Protein AF-A0A8J3PNJ6-F1 (afdb_monomer_lite)

Secondary structure (DSSP, 8-state):
--------------------------EEEEEE---TTS-HHHHHHHHHHHHHHHHHIIIII--SEEEEEEEE-SS-EEEEEEE-S-----

InterPro domains:
  IPR003594 Histidine kinase/HSP90-like ATPase domain [PF02518] (45-90)
  IPR036890 Histidine kinase/HSP90-like ATPase superfamily [G3DSA:3.30.565.10] (7-90)
  IPR036890 Histidine kinase/HSP90-like ATPase superfamily [SSF55874] (40-89)
  IPR050482 Sensor Histidine Kinase Two-Component System [PTHR24421] (35-90)

Structure (mmCIF, N/CA/C/O backbone):
data_AF-A0A8J3PNJ6-F1
#
_entry.id   AF-A0A8J3PNJ6-F1
#
loop_
_atom_site.group_PDB
_atom_site.id
_atom_site.type_symbol
_atom_site.label_atom_id
_atom_site.label_alt_id
_atom_site.label_comp_id
_atom_site.label_asym_id
_atom_site.label_entity_id
_atom_site.label_seq_id
_atom_site.pdbx_PDB_ins_code
_atom_site.Cartn_x
_atom_site.Cartn_y
_atom_site.Cartn_z
_atom_site.occupancy
_atom_site.B_iso_or_equiv
_atom_site.auth_seq_id
_atom_site.auth_comp_id
_atom_site.auth_asym_id
_atom_site.auth_atom_id
_atom_site.pdbx_PDB_model_num
ATOM 1 N N . MET A 1 1 ? 2.857 29.782 10.304 1.00 34.16 1 MET A N 1
ATOM 2 C CA . MET A 1 1 ? 1.945 30.907 10.594 1.00 34.16 1 MET A CA 1
ATOM 3 C C . MET A 1 1 ? 1.169 30.517 11.835 1.00 34.16 1 MET A C 1
ATOM 5 O O . MET A 1 1 ? 0.278 29.683 11.756 1.00 34.16 1 MET A O 1
ATOM 9 N N . SER A 1 2 ? 1.659 30.970 12.986 1.00 28.17 2 SER A N 1
ATOM 10 C CA . SER A 1 2 ? 1.203 30.549 14.312 1.00 28.17 2 SER A CA 1
ATOM 11 C C . SER A 1 2 ? -0.084 31.273 14.680 1.00 28.17 2 SER A C 1
ATOM 13 O O . SER A 1 2 ? -0.199 32.473 14.440 1.00 28.17 2 SER A O 1
ATOM 15 N N . ILE A 1 3 ? -1.038 30.556 15.269 1.00 32.06 3 ILE A N 1
ATOM 16 C CA . ILE A 1 3 ? -2.269 31.144 15.793 1.00 32.06 3 ILE A CA 1
ATOM 17 C C . ILE A 1 3 ? -2.172 31.072 17.316 1.00 32.06 3 ILE A C 1
ATOM 19 O O . ILE A 1 3 ? -2.283 29.998 17.898 1.00 32.06 3 ILE A O 1
ATOM 23 N N . HIS A 1 4 ? -1.916 32.213 17.951 1.00 36.91 4 HIS A N 1
ATOM 24 C CA . HIS A 1 4 ? -2.046 32.370 19.396 1.00 36.91 4 HIS A CA 1
ATOM 25 C C . HIS A 1 4 ? -3.499 32.734 19.717 1.00 36.91 4 HIS A C 1
ATOM 27 O O . HIS A 1 4 ? -4.028 33.700 19.168 1.00 36.91 4 HIS A O 1
ATOM 33 N N . LYS A 1 5 ? -4.138 31.993 20.624 1.00 38.16 5 LYS A N 1
ATOM 34 C CA . LYS A 1 5 ? -5.310 32.465 21.371 1.00 38.16 5 LYS A CA 1
ATOM 35 C C . LYS A 1 5 ? -4.889 32.632 22.828 1.00 38.16 5 LYS A C 1
ATOM 37 O O . LYS A 1 5 ? -4.324 31.710 23.400 1.00 38.16 5 LYS A O 1
ATOM 42 N N . ASN A 1 6 ? -5.158 33.808 23.386 1.00 37.81 6 ASN A N 1
ATOM 43 C CA . ASN A 1 6 ? -4.908 34.166 24.779 1.00 37.81 6 ASN A CA 1
ATOM 44 C C . ASN A 1 6 ? -6.234 34.652 25.385 1.00 37.81 6 ASN A C 1
ATOM 46 O O . ASN A 1 6 ? -6.842 35.549 24.800 1.00 37.81 6 ASN A O 1
ATOM 50 N N . MET A 1 7 ? -6.660 34.093 26.523 1.00 29.48 7 MET A N 1
ATOM 51 C CA . MET A 1 7 ? -7.564 34.735 27.496 1.00 29.48 7 MET A CA 1
ATOM 52 C C . MET A 1 7 ? -7.577 33.915 28.803 1.00 29.48 7 MET A C 1
ATOM 54 O O . MET A 1 7 ? -7.993 32.761 28.790 1.00 29.48 7 MET A O 1
ATOM 58 N N . SER A 1 8 ? -7.116 34.504 29.911 1.00 42.56 8 SER A N 1
ATOM 59 C CA . SER A 1 8 ? -7.266 33.981 31.282 1.00 42.56 8 SER A CA 1
ATOM 60 C C . SER A 1 8 ? -8.650 34.299 31.835 1.00 42.56 8 SER A C 1
ATOM 62 O O . SER A 1 8 ? -9.080 35.434 31.639 1.00 42.56 8 SER A O 1
ATOM 64 N N . ILE A 1 9 ? -9.251 33.385 32.613 1.00 36.66 9 ILE A N 1
ATOM 65 C CA . ILE A 1 9 ? -9.751 33.668 33.976 1.00 36.66 9 ILE A CA 1
ATOM 66 C C . ILE A 1 9 ? -10.163 32.395 34.746 1.00 36.66 9 ILE A C 1
ATOM 68 O O . ILE A 1 9 ? -10.935 31.596 34.239 1.00 36.66 9 ILE A O 1
ATOM 72 N N . HIS A 1 10 ? -9.653 32.353 35.985 1.00 37.75 10 HIS A N 1
ATOM 73 C CA . HIS A 1 10 ? -10.120 31.762 37.252 1.00 37.75 10 HIS A CA 1
ATOM 74 C C . HIS A 1 10 ? -10.334 30.248 37.443 1.00 37.75 10 HIS A C 1
ATOM 76 O O . HIS A 1 10 ? -11.056 29.586 36.712 1.00 37.75 10 HIS A O 1
ATOM 82 N N . GLU A 1 11 ? -9.687 29.776 38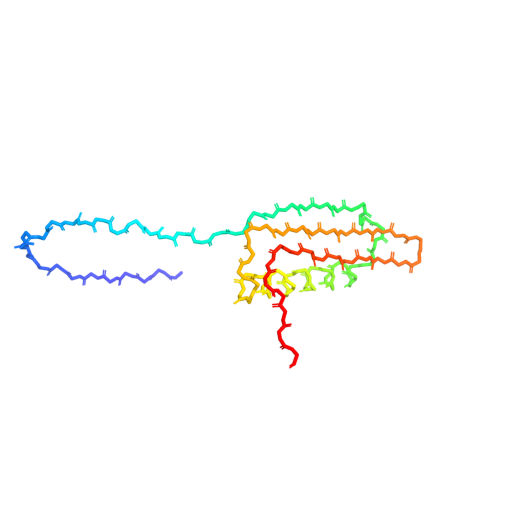.518 1.00 49.00 11 GLU A N 1
ATOM 83 C CA . GLU A 1 11 ? -9.764 28.466 39.167 1.00 49.00 11 GLU A CA 1
ATOM 84 C C . GLU A 1 11 ? -11.177 28.186 39.700 1.00 49.00 11 GLU A C 1
ATOM 86 O O . GLU A 1 11 ? -11.681 28.946 40.526 1.00 49.00 11 GLU A O 1
ATOM 91 N N . GLU A 1 12 ? -11.763 27.067 39.279 1.00 44.75 12 GLU A N 1
ATOM 92 C CA . GLU A 1 12 ? -12.677 26.262 40.091 1.00 44.75 12 GLU A CA 1
ATOM 93 C C . GLU A 1 12 ? -12.266 24.794 39.922 1.00 44.75 12 GLU A C 1
ATOM 95 O O . GLU A 1 12 ? -11.935 24.350 38.822 1.00 44.75 12 GLU A O 1
ATOM 100 N N . ASP A 1 13 ? -12.211 24.089 41.050 1.00 47.50 13 ASP A N 1
ATOM 101 C CA . ASP A 1 13 ? -11.818 22.693 41.188 1.00 47.50 13 ASP A CA 1
ATOM 102 C C . ASP A 1 13 ? -12.702 21.768 40.332 1.00 47.50 13 ASP A C 1
ATOM 104 O O . ASP A 1 13 ? -13.847 21.484 40.682 1.00 47.50 13 ASP A O 1
ATOM 108 N N . GLU A 1 14 ? -12.153 21.234 39.243 1.00 50.34 14 GLU A N 1
ATOM 109 C CA . GLU A 1 14 ? -12.653 20.015 38.610 1.00 50.34 14 GLU A CA 1
ATOM 110 C C . GLU A 1 14 ? -11.561 18.952 38.732 1.00 50.34 14 GLU A C 1
ATOM 112 O O . GLU A 1 14 ? -10.432 19.143 38.277 1.00 50.34 14 GLU A O 1
ATOM 117 N N . GLU A 1 15 ? -11.887 17.837 39.393 1.00 53.81 15 GLU A N 1
ATOM 118 C CA . GLU A 1 15 ? -11.123 16.595 39.293 1.00 53.81 15 GLU A CA 1
ATOM 119 C C . GLU A 1 15 ? -10.983 16.251 37.808 1.00 53.81 15 GLU A C 1
ATOM 121 O O . GLU A 1 15 ? -11.892 15.698 37.189 1.00 53.81 15 GLU A O 1
ATOM 126 N N . ASP A 1 16 ? -9.836 16.615 37.238 1.00 49.69 16 ASP A N 1
ATOM 127 C CA . ASP A 1 16 ? -9.434 16.268 35.886 1.00 49.69 16 ASP A CA 1
ATOM 128 C C . ASP A 1 16 ? -9.214 14.752 35.849 1.00 49.69 16 ASP A C 1
ATOM 130 O O . ASP A 1 16 ? -8.107 14.234 36.028 1.00 49.69 16 ASP A O 1
ATOM 134 N N . SER A 1 17 ? -10.305 14.002 35.661 1.00 54.38 17 SER A N 1
ATOM 135 C CA . SER A 1 17 ? -10.215 12.685 35.058 1.00 54.38 17 SER A CA 1
ATOM 136 C C . SER A 1 17 ? -9.699 12.935 33.649 1.00 54.38 17 SER A C 1
ATOM 138 O O . SER A 1 17 ? -10.495 13.118 32.726 1.00 54.38 17 SER A O 1
ATOM 140 N N . ALA A 1 18 ? -8.374 13.015 33.509 1.00 57.38 18 ALA A N 1
ATOM 141 C CA . ALA A 1 18 ? -7.695 13.112 32.235 1.00 57.38 18 ALA A CA 1
ATOM 142 C C . ALA A 1 18 ? -8.166 11.918 31.405 1.00 57.38 18 ALA A C 1
ATOM 144 O O . ALA A 1 18 ? -7.682 10.795 31.562 1.00 57.38 18 ALA A O 1
ATOM 145 N N . GLY A 1 19 ? -9.209 12.147 30.607 1.00 54.41 19 GLY A N 1
ATOM 146 C CA . GLY A 1 19 ? -9.761 11.167 29.703 1.00 54.41 19 GLY A CA 1
ATOM 147 C C . GLY A 1 19 ? -8.621 10.793 28.786 1.00 54.41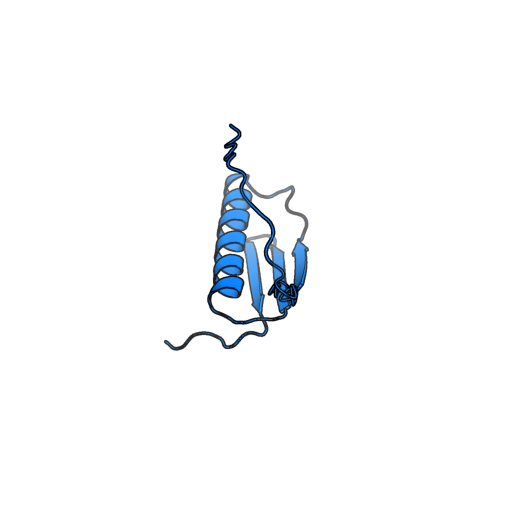 19 GLY A C 1
ATOM 148 O O . GLY A 1 19 ? -8.148 11.631 28.023 1.00 54.41 19 GLY A O 1
ATOM 149 N N . GLU A 1 20 ? -8.123 9.573 28.946 1.00 63.06 20 GLU A N 1
ATOM 150 C CA . GLU A 1 20 ? -7.026 9.044 28.159 1.00 63.06 20 GLU A CA 1
ATOM 151 C C . GLU A 1 20 ? -7.379 9.257 26.684 1.00 63.06 20 GLU A C 1
ATOM 153 O O . GLU A 1 20 ? -8.393 8.752 26.198 1.00 63.06 20 GLU A O 1
ATOM 158 N N . GLU A 1 21 ? -6.614 10.101 25.992 1.00 58.06 21 GLU A N 1
ATOM 159 C CA . GLU A 1 21 ? -6.834 10.383 24.580 1.00 58.06 21 GLU A CA 1
ATOM 160 C C . GLU A 1 21 ? -6.653 9.060 23.824 1.00 58.06 21 GLU A C 1
ATOM 162 O O . GLU A 1 21 ? -5.531 8.592 23.616 1.00 58.06 21 GLU A O 1
ATOM 167 N N . ILE A 1 22 ? -7.764 8.396 23.479 1.00 63.19 22 ILE A N 1
ATOM 168 C CA . ILE A 1 22 ? -7.733 7.091 22.812 1.00 63.19 22 ILE A CA 1
ATOM 169 C C . ILE A 1 22 ? -7.203 7.303 21.393 1.00 63.19 22 ILE A C 1
ATOM 171 O O . ILE A 1 22 ? -7.949 7.564 20.447 1.00 63.19 22 ILE A O 1
ATOM 175 N N . SER A 1 23 ? -5.888 7.177 21.241 1.00 65.69 23 SER A N 1
ATOM 176 C CA . SER A 1 23 ? -5.244 7.122 19.936 1.00 65.69 23 SER A CA 1
ATOM 177 C C . SER A 1 23 ? -5.517 5.756 19.305 1.00 65.69 23 SER A C 1
ATOM 179 O O . SER A 1 23 ? -4.939 4.732 19.664 1.00 65.69 23 SER A O 1
ATOM 181 N N . VAL A 1 24 ? -6.445 5.722 18.350 1.00 71.06 24 VAL A N 1
ATOM 182 C CA . VAL A 1 24 ? -6.664 4.534 17.520 1.00 71.06 24 VAL A CA 1
ATOM 183 C C . VAL A 1 24 ? -5.597 4.523 16.430 1.00 71.06 24 VAL A C 1
ATOM 185 O O . VAL A 1 24 ? -5.551 5.422 15.591 1.00 71.06 24 VAL A O 1
ATOM 188 N N . TYR A 1 25 ? -4.735 3.508 16.440 1.00 81.38 25 TYR A N 1
ATOM 189 C CA . TYR A 1 25 ? -3.693 3.312 15.435 1.00 81.38 25 TYR A CA 1
ATOM 190 C C . TYR A 1 25 ? -3.803 1.926 14.792 1.00 81.38 25 TYR A C 1
ATOM 192 O O . TYR A 1 25 ? -4.217 0.957 15.425 1.00 81.38 25 TYR A O 1
ATOM 200 N N . THR A 1 26 ? -3.389 1.831 13.529 1.00 88.06 26 THR A N 1
ATOM 201 C CA . THR A 1 26 ? -3.247 0.565 12.801 1.00 88.06 26 THR A CA 1
ATOM 202 C C . THR A 1 26 ? -1.762 0.284 12.634 1.00 88.06 26 THR A C 1
ATOM 204 O O . THR A 1 26 ? -1.032 1.071 12.023 1.00 88.06 26 THR A O 1
ATOM 207 N N . LYS A 1 27 ? -1.288 -0.841 13.169 1.00 92.81 27 LYS A N 1
ATOM 208 C CA . LYS A 1 27 ? 0.096 -1.272 12.971 1.00 92.81 27 LYS A CA 1
ATOM 209 C C . LYS A 1 27 ? 0.303 -1.607 11.496 1.00 92.81 27 LYS A C 1
ATOM 211 O O . LYS A 1 27 ? -0.457 -2.381 10.924 1.00 92.81 27 LYS A O 1
ATOM 216 N N . SER A 1 28 ? 1.339 -1.040 10.886 1.00 92.00 28 SER A N 1
ATOM 217 C CA . SER A 1 28 ? 1.643 -1.270 9.472 1.00 92.00 28 SER A CA 1
ATOM 218 C C . SER A 1 28 ? 2.976 -1.984 9.298 1.00 92.00 28 SER A C 1
ATOM 220 O O . SER A 1 28 ? 3.970 -1.607 9.916 1.00 92.00 28 SER A O 1
ATOM 222 N N . THR A 1 29 ? 2.997 -2.985 8.423 1.00 96.19 29 THR A N 1
ATOM 223 C CA . THR A 1 29 ? 4.221 -3.641 7.947 1.00 96.19 29 THR A CA 1
ATOM 224 C C . THR A 1 29 ? 4.413 -3.301 6.476 1.00 96.19 29 THR A C 1
ATOM 226 O O . THR A 1 29 ? 3.462 -3.368 5.701 1.00 96.19 29 THR A O 1
ATOM 229 N N . ILE A 1 30 ? 5.625 -2.904 6.087 1.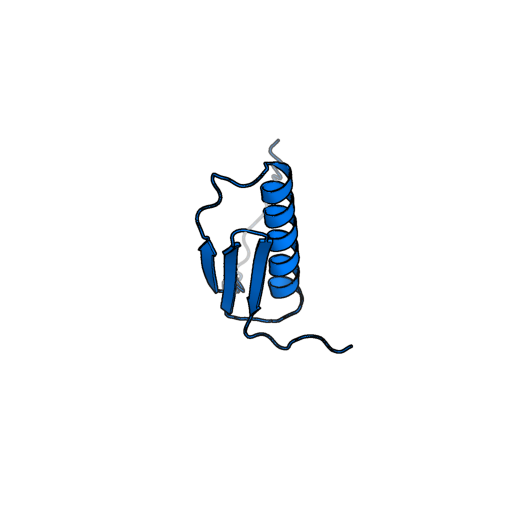00 95.75 30 ILE A N 1
ATOM 230 C CA . ILE A 1 30 ? 5.921 -2.436 4.731 1.00 95.75 30 ILE A CA 1
ATOM 231 C C . ILE A 1 30 ? 7.072 -3.263 4.162 1.00 95.75 30 ILE A C 1
ATOM 233 O O . ILE A 1 30 ? 8.173 -3.253 4.710 1.00 95.75 30 ILE A O 1
ATOM 237 N N . ALA A 1 31 ? 6.814 -3.950 3.052 1.00 95.81 31 ALA A N 1
ATOM 238 C CA . ALA A 1 31 ? 7.812 -4.657 2.262 1.00 95.81 31 ALA A CA 1
ATOM 239 C C . ALA A 1 31 ? 7.854 -4.051 0.855 1.00 95.81 31 ALA A C 1
ATOM 241 O O . ALA A 1 31 ? 6.856 -4.054 0.136 1.00 95.81 31 ALA A O 1
ATOM 242 N N . VAL A 1 32 ? 9.003 -3.502 0.464 1.00 95.88 32 VAL A N 1
ATOM 243 C CA . VAL A 1 32 ? 9.185 -2.831 -0.829 1.00 95.88 32 VAL A CA 1
ATOM 244 C C . VAL A 1 32 ? 10.385 -3.456 -1.523 1.00 95.88 32 VAL A C 1
ATOM 246 O O . VAL A 1 32 ? 11.481 -3.469 -0.966 1.00 95.88 32 VAL A O 1
ATOM 249 N N . ALA A 1 33 ? 10.160 -4.006 -2.715 1.00 95.81 33 ALA A N 1
ATOM 250 C CA . ALA A 1 33 ? 11.224 -4.482 -3.591 1.00 95.81 33 ALA A CA 1
ATOM 251 C C . ALA A 1 33 ? 12.097 -3.318 -4.100 1.00 95.81 33 ALA A C 1
ATOM 253 O O . ALA A 1 33 ? 11.763 -2.147 -3.921 1.00 95.81 33 ALA A O 1
ATOM 254 N N . ASP A 1 34 ? 13.220 -3.625 -4.750 1.00 95.50 34 ASP A N 1
ATOM 255 C CA . ASP A 1 34 ? 14.031 -2.592 -5.398 1.00 95.50 34 ASP A CA 1
ATOM 256 C C . ASP A 1 34 ? 13.225 -1.895 -6.505 1.00 95.50 34 ASP A C 1
ATOM 258 O O . ASP A 1 34 ? 12.701 -2.530 -7.418 1.00 95.50 34 ASP A O 1
ATOM 262 N N . THR A 1 35 ? 13.121 -0.572 -6.402 1.00 93.88 35 THR A N 1
ATOM 263 C CA . THR A 1 35 ? 12.344 0.285 -7.306 1.00 93.88 35 THR A CA 1
ATOM 264 C C . THR A 1 35 ? 13.222 1.228 -8.131 1.00 93.88 35 THR A C 1
ATOM 266 O O . THR A 1 35 ? 12.697 2.021 -8.909 1.00 93.88 35 THR A O 1
ATOM 269 N N . SER A 1 36 ? 14.552 1.135 -8.012 1.00 92.25 36 SER A N 1
ATOM 270 C CA . SER A 1 36 ? 15.510 2.040 -8.666 1.00 92.25 36 SER A CA 1
ATOM 271 C C . SER A 1 36 ? 15.426 2.055 -10.200 1.00 92.25 36 SER A C 1
ATOM 273 O O . SER A 1 36 ? 15.787 3.051 -10.825 1.00 92.25 36 SER A O 1
ATOM 275 N N . GLY A 1 37 ? 14.921 0.978 -10.811 1.00 93.44 37 GLY A N 1
ATOM 276 C CA . GLY A 1 37 ? 14.716 0.861 -12.259 1.00 93.44 37 GLY A CA 1
ATOM 277 C C . GLY A 1 37 ? 13.342 1.312 -12.764 1.00 93.44 37 GLY A C 1
ATOM 278 O O . GLY A 1 37 ? 13.095 1.255 -13.969 1.00 93.44 37 GLY A O 1
ATOM 279 N N . LEU A 1 38 ? 12.428 1.727 -11.881 1.00 95.75 38 LEU A N 1
ATOM 280 C CA . LEU A 1 38 ? 11.079 2.110 -12.288 1.00 95.75 38 LEU A CA 1
ATOM 281 C C . LEU A 1 38 ? 11.030 3.558 -12.801 1.00 95.75 38 LEU A C 1
ATOM 283 O O . LEU A 1 38 ? 11.708 4.434 -12.262 1.00 95.75 38 LEU A O 1
ATOM 287 N N . PRO A 1 39 ? 10.179 3.854 -13.802 1.00 96.69 39 PRO A N 1
ATOM 288 C CA . PRO A 1 39 ? 9.923 5.227 -14.217 1.00 96.69 39 PRO A CA 1
ATOM 289 C C . PRO A 1 39 ? 9.390 6.084 -13.062 1.00 96.69 39 PRO A C 1
ATOM 291 O O . PRO A 1 39 ? 8.549 5.638 -12.283 1.00 96.69 39 PRO A O 1
ATOM 294 N N . GLU A 1 40 ? 9.787 7.356 -13.012 1.00 96.56 40 GLU A N 1
ATOM 295 C CA . GLU A 1 40 ? 9.331 8.320 -11.995 1.00 96.56 40 GLU A CA 1
ATOM 296 C C . GLU A 1 40 ? 7.799 8.374 -11.877 1.00 96.56 40 GLU A C 1
ATOM 298 O O . GLU A 1 40 ? 7.237 8.348 -10.782 1.00 96.56 40 GLU A O 1
ATOM 303 N N . LEU A 1 41 ? 7.096 8.380 -13.014 1.00 97.31 41 LEU A N 1
ATOM 304 C CA . LEU A 1 41 ? 5.633 8.383 -13.031 1.00 97.31 41 LEU A CA 1
ATOM 305 C C . LEU A 1 41 ? 5.050 7.145 -12.330 1.00 97.31 41 LEU A C 1
ATOM 307 O O . LEU A 1 41 ? 4.043 7.251 -11.631 1.00 97.31 41 LEU A O 1
ATOM 311 N N . THR A 1 42 ? 5.697 5.989 -12.475 1.00 96.38 42 THR A N 1
ATOM 312 C CA . THR A 1 42 ? 5.305 4.745 -11.810 1.00 96.38 42 THR A CA 1
ATOM 313 C C . THR A 1 42 ? 5.465 4.867 -10.297 1.00 96.38 42 THR A C 1
ATOM 315 O O . THR A 1 42 ? 4.534 4.542 -9.566 1.00 96.38 42 THR A O 1
ATOM 318 N N . ILE A 1 43 ? 6.584 5.417 -9.813 1.00 96.81 43 ILE A N 1
ATOM 319 C CA . ILE A 1 43 ? 6.802 5.674 -8.379 1.00 96.81 43 ILE A CA 1
ATOM 320 C C . ILE A 1 43 ? 5.720 6.599 -7.811 1.00 96.81 43 ILE A C 1
ATOM 322 O O . ILE A 1 43 ? 5.135 6.316 -6.763 1.00 96.81 43 ILE A O 1
ATOM 326 N N . GLN A 1 44 ? 5.391 7.676 -8.527 1.00 97.44 44 GLN A N 1
ATOM 327 C CA . GLN A 1 44 ? 4.340 8.604 -8.109 1.00 97.44 44 GLN A CA 1
ATOM 328 C C . GLN A 1 44 ? 2.960 7.940 -8.054 1.00 97.44 44 GLN A C 1
ATOM 330 O O . GLN A 1 44 ? 2.182 8.216 -7.137 1.00 97.44 44 GLN A O 1
ATOM 335 N N . LEU A 1 45 ? 2.646 7.067 -9.015 1.00 97.69 45 LEU A N 1
ATOM 336 C CA . LEU A 1 45 ? 1.401 6.299 -9.026 1.00 97.69 45 LEU A CA 1
ATOM 337 C C . LEU A 1 45 ? 1.337 5.315 -7.854 1.00 97.69 45 LEU A C 1
ATOM 339 O O . LEU A 1 45 ? 0.325 5.294 -7.155 1.00 97.69 45 LEU A O 1
ATOM 343 N N . LEU A 1 46 ? 2.417 4.576 -7.581 1.00 97.62 46 LEU A N 1
ATOM 344 C CA . LEU A 1 46 ? 2.509 3.662 -6.436 1.00 97.62 46 LEU A CA 1
ATOM 345 C C . LEU A 1 46 ? 2.316 4.406 -5.114 1.00 97.62 46 LEU A C 1
ATOM 347 O O . LEU A 1 46 ? 1.545 3.967 -4.263 1.00 97.62 46 LEU A O 1
ATOM 351 N N . PHE A 1 47 ? 2.950 5.570 -4.958 1.00 95.81 47 PHE A N 1
ATOM 352 C CA . PHE A 1 47 ? 2.797 6.388 -3.759 1.00 95.81 47 PHE A CA 1
ATOM 353 C C . PHE A 1 47 ? 1.351 6.865 -3.565 1.00 95.81 47 PHE A C 1
ATOM 355 O O . PHE A 1 47 ? 0.792 6.745 -2.473 1.00 95.81 47 PHE A O 1
ATOM 362 N N . ARG A 1 48 ? 0.717 7.381 -4.627 1.00 97.88 48 ARG A N 1
ATOM 363 C CA . ARG A 1 48 ? -0.681 7.837 -4.574 1.00 97.88 48 ARG A CA 1
ATOM 364 C C . ARG A 1 48 ? -1.640 6.685 -4.285 1.00 97.88 48 ARG A C 1
ATOM 366 O O . ARG A 1 48 ? -2.507 6.840 -3.428 1.00 97.88 48 ARG A O 1
ATOM 373 N N . GLY A 1 49 ? -1.459 5.547 -4.955 1.00 97.88 49 GLY A N 1
ATOM 374 C CA . GLY A 1 49 ? -2.254 4.341 -4.735 1.00 97.88 49 GLY A CA 1
ATOM 375 C C . GLY A 1 49 ? -2.122 3.831 -3.303 1.00 97.88 49 GLY A C 1
ATOM 376 O O . GLY A 1 49 ? -3.127 3.613 -2.636 1.00 97.88 49 GLY A O 1
ATOM 377 N N . CYS A 1 50 ? -0.895 3.738 -2.787 1.00 97.19 50 CYS A N 1
ATOM 378 C CA . CYS A 1 50 ? -0.628 3.263 -1.430 1.00 97.19 50 CYS A CA 1
ATOM 379 C C . CYS A 1 50 ? -1.289 4.167 -0.387 1.00 97.19 50 CYS A C 1
ATOM 381 O O . CYS A 1 50 ? -1.996 3.689 0.500 1.00 97.19 50 CYS A O 1
ATOM 383 N N . ARG A 1 51 ? -1.137 5.489 -0.540 1.00 96.06 51 ARG A N 1
ATOM 384 C CA . ARG A 1 51 ? -1.769 6.468 0.348 1.00 96.06 51 ARG A CA 1
ATOM 385 C C . ARG A 1 51 ? -3.290 6.328 0.365 1.00 96.06 51 ARG A C 1
ATOM 387 O O . ARG A 1 51 ? -3.892 6.426 1.431 1.00 96.06 51 ARG A O 1
ATOM 394 N N . GLU A 1 52 ? -3.907 6.134 -0.794 1.00 97.19 52 GLU A N 1
ATOM 395 C CA . GLU A 1 52 ? -5.358 6.000 -0.897 1.00 97.19 52 GLU A CA 1
ATOM 396 C C . GLU A 1 52 ? -5.863 4.690 -0.286 1.00 97.19 52 GLU A C 1
ATOM 398 O O . GLU A 1 52 ? -6.829 4.699 0.477 1.00 97.19 52 GLU A O 1
ATOM 403 N N . LEU A 1 53 ? -5.173 3.579 -0.544 1.00 95.62 53 LEU A N 1
ATOM 404 C CA . LEU A 1 53 ? -5.504 2.282 0.043 1.00 95.62 53 LEU A CA 1
ATOM 405 C C . LEU A 1 53 ? -5.371 2.310 1.572 1.00 95.62 53 LEU A C 1
ATOM 407 O O . LEU A 1 53 ? -6.307 1.930 2.270 1.00 95.62 53 LEU A O 1
ATOM 411 N N . LEU A 1 54 ? -4.277 2.859 2.109 1.00 93.81 54 LEU A N 1
ATOM 412 C CA . LEU A 1 54 ? -4.103 3.030 3.557 1.00 93.81 54 LEU A CA 1
ATOM 413 C C . LEU A 1 54 ? -5.157 3.960 4.169 1.00 93.81 54 LEU A C 1
ATOM 415 O O . LEU A 1 54 ? -5.651 3.704 5.265 1.00 93.81 54 LEU A O 1
ATOM 419 N N . ARG A 1 55 ? -5.550 5.027 3.462 1.00 92.62 55 ARG A N 1
ATOM 420 C CA . ARG A 1 55 ? -6.652 5.897 3.895 1.00 92.62 55 ARG A CA 1
ATOM 421 C C . ARG A 1 55 ? -7.954 5.108 4.011 1.00 92.62 55 ARG A C 1
ATOM 423 O O . ARG A 1 55 ? -8.700 5.333 4.962 1.00 92.62 55 ARG A O 1
ATOM 430 N N . ASN A 1 56 ? -8.223 4.202 3.074 1.00 92.19 56 ASN A N 1
ATOM 431 C CA . ASN A 1 56 ? -9.418 3.368 3.117 1.00 92.19 56 ASN A CA 1
ATOM 432 C C . ASN A 1 56 ? -9.378 2.389 4.299 1.00 92.19 56 ASN A C 1
ATOM 434 O O . ASN A 1 56 ? -10.375 2.287 5.010 1.00 92.19 56 ASN A O 1
ATOM 438 N N . VAL A 1 57 ? -8.223 1.776 4.586 1.00 91.94 57 VAL A N 1
ATOM 439 C CA . VAL A 1 57 ? -8.032 0.938 5.785 1.00 91.94 57 VAL A CA 1
ATOM 440 C C . VAL A 1 57 ? -8.353 1.725 7.059 1.00 91.94 57 VAL A C 1
ATOM 442 O O . VAL A 1 57 ? -9.215 1.321 7.839 1.00 91.94 57 VAL A O 1
ATOM 445 N N . LEU A 1 58 ? -7.722 2.891 7.236 1.00 89.81 58 LEU A N 1
ATOM 446 C CA . LEU A 1 58 ? -7.881 3.716 8.439 1.00 89.81 58 LEU A CA 1
ATOM 447 C C . LEU A 1 58 ? -9.315 4.225 8.631 1.00 89.81 58 LEU A C 1
ATOM 449 O O . LEU A 1 58 ? -9.789 4.328 9.760 1.00 89.81 58 LEU A O 1
ATOM 45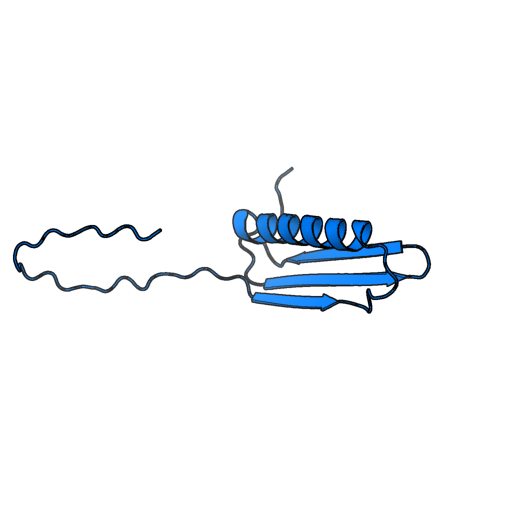3 N N . LYS A 1 59 ? -10.009 4.578 7.543 1.00 88.56 59 LYS A N 1
ATOM 454 C CA . LYS A 1 59 ? -11.351 5.171 7.623 1.00 88.56 59 LYS A CA 1
ATOM 455 C C . LYS A 1 59 ? -12.478 4.152 7.698 1.00 88.56 59 LYS A C 1
ATOM 457 O O . LYS A 1 59 ? -13.533 4.481 8.237 1.00 88.56 59 LYS A O 1
ATOM 462 N N . HIS A 1 60 ? -12.298 2.972 7.112 1.00 87.94 60 HIS A N 1
ATOM 463 C CA . HIS A 1 60 ? -13.418 2.073 6.835 1.00 87.94 60 HIS A CA 1
ATOM 464 C C . HIS A 1 60 ? -13.237 0.678 7.423 1.00 87.94 60 HIS A C 1
ATOM 466 O O . HIS A 1 60 ? -14.220 0.096 7.869 1.00 87.94 60 HIS A O 1
ATOM 472 N N . ALA A 1 61 ? -12.013 0.154 7.486 1.00 87.62 61 ALA A N 1
ATOM 473 C CA . ALA A 1 61 ? -11.811 -1.257 7.796 1.00 87.62 61 ALA A CA 1
ATOM 474 C C . ALA A 1 61 ? -11.868 -1.583 9.298 1.00 87.62 61 ALA A C 1
ATOM 476 O O . ALA A 1 61 ? -12.049 -2.741 9.662 1.00 87.62 61 ALA A O 1
ATOM 477 N N . ARG A 1 62 ? -11.695 -0.588 10.186 1.00 87.94 62 ARG A N 1
ATOM 478 C CA . ARG A 1 62 ? -11.481 -0.812 11.636 1.00 87.94 62 ARG A CA 1
ATOM 479 C C . ARG A 1 62 ? -10.357 -1.831 11.905 1.00 87.94 62 ARG A C 1
ATOM 481 O O . ARG A 1 62 ? -10.404 -2.574 12.882 1.00 87.94 62 ARG A O 1
ATOM 488 N N . ALA A 1 63 ? -9.369 -1.875 11.014 1.00 91.62 63 ALA A N 1
ATOM 489 C CA . ALA A 1 63 ? -8.263 -2.815 11.074 1.00 91.62 63 ALA A CA 1
ATOM 490 C C . ALA A 1 63 ? -7.267 -2.422 12.170 1.00 91.62 63 ALA A C 1
ATOM 492 O O . ALA A 1 63 ? -6.916 -1.247 12.323 1.00 91.62 63 ALA A O 1
ATOM 493 N N . THR A 1 64 ? -6.763 -3.414 12.896 1.00 93.62 64 THR A N 1
ATOM 494 C CA . THR A 1 64 ? -5.664 -3.231 13.856 1.00 93.62 64 THR A CA 1
ATOM 495 C C . THR A 1 64 ? -4.304 -3.430 13.196 1.00 93.62 64 THR A C 1
ATOM 497 O O . THR A 1 64 ? -3.307 -2.879 13.668 1.00 93.62 64 THR A O 1
ATOM 500 N N . GLU A 1 65 ? -4.263 -4.147 12.068 1.00 94.81 65 GLU A N 1
ATOM 501 C CA . GLU A 1 65 ? -3.054 -4.408 11.296 1.00 94.81 65 GLU A CA 1
ATOM 502 C C . GLU A 1 65 ? -3.282 -4.245 9.790 1.00 94.81 65 GLU A C 1
ATOM 504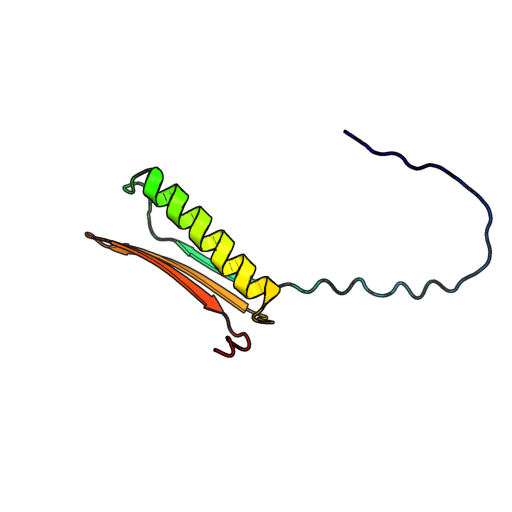 O O . GLU A 1 65 ? -4.328 -4.608 9.250 1.00 94.81 65 GLU A O 1
ATOM 509 N N . ALA A 1 66 ? -2.260 -3.731 9.108 1.00 95.81 66 ALA A N 1
ATOM 510 C CA . ALA A 1 66 ? -2.195 -3.660 7.657 1.00 95.81 66 ALA A CA 1
ATOM 511 C C . ALA A 1 66 ? -0.791 -4.007 7.147 1.00 95.81 66 ALA A C 1
ATOM 513 O O . ALA A 1 66 ? 0.224 -3.722 7.786 1.00 95.81 66 ALA A O 1
ATOM 514 N N . THR A 1 67 ? -0.723 -4.604 5.965 1.00 97.69 67 THR A N 1
ATOM 515 C CA . THR A 1 67 ? 0.518 -4.944 5.269 1.00 97.69 67 THR A CA 1
ATOM 516 C C . THR A 1 67 ? 0.514 -4.300 3.895 1.00 97.69 67 THR A C 1
ATOM 518 O O . THR A 1 67 ? -0.397 -4.529 3.104 1.00 97.69 67 THR A O 1
ATOM 521 N N . VAL A 1 68 ? 1.552 -3.519 3.601 1.00 97.75 68 VAL A N 1
ATOM 522 C CA . VAL A 1 68 ? 1.816 -2.954 2.277 1.00 97.75 68 VAL A CA 1
ATOM 523 C C . VAL A 1 68 ? 2.946 -3.744 1.634 1.00 97.75 68 VAL A C 1
ATOM 525 O O . VAL A 1 68 ? 4.031 -3.856 2.204 1.00 97.75 68 VAL A O 1
ATOM 528 N N . THR A 1 69 ? 2.702 -4.258 0.434 1.00 98.19 69 THR A N 1
ATOM 529 C CA . THR A 1 69 ? 3.702 -4.946 -0.383 1.00 98.19 69 THR A CA 1
ATOM 530 C C . THR A 1 69 ? 3.834 -4.245 -1.728 1.00 98.19 69 THR A C 1
ATOM 532 O O . THR A 1 69 ? 2.835 -4.043 -2.417 1.00 98.19 69 THR A O 1
ATOM 535 N N . ILE A 1 70 ? 5.061 -3.889 -2.110 1.00 98.06 70 ILE A N 1
ATOM 536 C CA . ILE A 1 70 ? 5.410 -3.508 -3.482 1.00 98.06 70 ILE A CA 1
ATOM 537 C C . ILE A 1 70 ? 6.337 -4.584 -4.036 1.00 98.06 70 ILE A C 1
ATOM 539 O O . ILE A 1 70 ? 7.470 -4.723 -3.572 1.00 98.06 70 ILE A O 1
ATOM 543 N N . ALA A 1 71 ? 5.851 -5.330 -5.024 1.00 97.62 71 ALA A N 1
ATOM 544 C CA . ALA A 1 71 ? 6.617 -6.328 -5.760 1.00 97.62 71 ALA A CA 1
ATOM 545 C C . ALA A 1 71 ? 6.945 -5.799 -7.159 1.00 97.62 71 ALA A C 1
ATOM 547 O O . ALA A 1 71 ? 6.092 -5.189 -7.804 1.00 97.62 71 ALA A O 1
ATOM 548 N N . VAL A 1 72 ? 8.177 -6.019 -7.614 1.00 96.56 72 VAL A N 1
ATOM 549 C CA . VAL A 1 72 ? 8.640 -5.624 -8.949 1.00 96.56 72 VAL A CA 1
ATOM 550 C C . VAL A 1 72 ? 9.019 -6.881 -9.714 1.00 96.56 72 VAL A C 1
ATOM 552 O O . VAL A 1 72 ? 9.882 -7.643 -9.278 1.00 96.56 72 VAL A O 1
ATOM 555 N N . GLU A 1 73 ? 8.373 -7.077 -10.855 1.00 94.88 73 GLU A N 1
ATOM 556 C CA . GLU A 1 73 ? 8.605 -8.176 -11.784 1.00 94.88 73 GLU A CA 1
ATOM 557 C C . GLU A 1 73 ? 9.058 -7.616 -13.145 1.00 94.88 73 GLU A C 1
ATOM 559 O O . GLU A 1 73 ? 8.887 -6.424 -13.411 1.00 94.88 73 GLU A O 1
ATOM 564 N N . PRO A 1 74 ? 9.641 -8.430 -14.047 1.00 91.50 74 PRO A N 1
ATOM 565 C CA . PRO A 1 74 ? 10.200 -7.922 -15.303 1.00 91.50 74 PRO A CA 1
ATOM 566 C C . PRO A 1 74 ? 9.232 -7.122 -16.192 1.00 91.50 74 PRO A C 1
ATOM 568 O O . PRO A 1 74 ? 9.689 -6.304 -16.987 1.00 91.50 74 PRO A O 1
ATOM 571 N N . ALA A 1 75 ? 7.921 -7.361 -16.089 1.00 91.88 75 ALA A N 1
ATOM 572 C CA . ALA A 1 75 ? 6.906 -6.722 -16.930 1.00 91.88 75 ALA A CA 1
ATOM 573 C C . ALA A 1 75 ? 5.880 -5.884 -16.152 1.00 91.88 75 ALA A C 1
ATOM 575 O O . ALA A 1 75 ? 5.090 -5.173 -16.773 1.00 91.88 75 ALA A O 1
ATOM 576 N N . GLU A 1 76 ? 5.877 -5.946 -14.820 1.00 94.88 76 GLU A N 1
ATOM 577 C CA . GLU A 1 76 ? 4.863 -5.284 -14.005 1.00 94.88 76 GLU A CA 1
ATOM 578 C C . GLU A 1 76 ? 5.369 -4.911 -12.613 1.00 94.88 76 GLU A C 1
ATOM 580 O O . GLU A 1 76 ? 6.370 -5.420 -12.109 1.00 94.88 76 GLU A O 1
ATOM 585 N N . VAL A 1 77 ? 4.647 -3.988 -11.986 1.00 96.88 77 VAL A N 1
ATOM 586 C CA . VAL A 1 77 ? 4.814 -3.653 -10.578 1.00 96.88 77 VAL A CA 1
ATOM 587 C C . VAL A 1 77 ? 3.469 -3.793 -9.890 1.00 96.88 77 VAL A C 1
ATOM 589 O O . VAL A 1 77 ? 2.461 -3.261 -10.358 1.00 96.88 77 VAL A O 1
ATOM 592 N N . THR A 1 78 ? 3.470 -4.485 -8.759 1.00 97.88 78 THR A N 1
ATOM 593 C CA . THR A 1 78 ? 2.261 -4.787 -8.001 1.00 97.88 78 THR A CA 1
ATOM 594 C C . THR A 1 78 ? 2.321 -4.084 -6.659 1.00 97.88 78 THR A C 1
ATOM 596 O O . THR A 1 78 ? 3.229 -4.315 -5.863 1.00 97.88 78 THR A O 1
ATOM 599 N N . LEU A 1 79 ? 1.333 -3.225 -6.406 1.00 98.12 79 LEU A N 1
ATOM 600 C CA . LEU A 1 79 ? 1.046 -2.668 -5.089 1.00 98.12 79 LEU A CA 1
ATOM 601 C C . LEU A 1 79 ? -0.112 -3.450 -4.472 1.00 98.12 79 LEU A C 1
ATOM 603 O O . LEU A 1 79 ? -1.219 -3.442 -5.006 1.00 98.12 79 LEU A O 1
ATOM 607 N N . MET A 1 80 ? 0.131 -4.057 -3.318 1.00 97.88 80 MET A N 1
ATOM 608 C CA . MET A 1 80 ? -0.876 -4.765 -2.539 1.00 97.88 80 MET A CA 1
ATOM 609 C C . MET A 1 80 ? -0.960 -4.161 -1.140 1.00 97.88 80 MET A C 1
ATOM 611 O O . MET A 1 80 ? 0.061 -3.975 -0.477 1.00 97.88 80 MET A O 1
ATOM 615 N N . VAL A 1 81 ? -2.178 -3.865 -0.690 1.00 96.31 81 VAL A N 1
ATOM 616 C CA . VAL A 1 81 ? -2.468 -3.475 0.693 1.00 96.31 81 VAL A CA 1
ATOM 617 C C . VAL A 1 81 ? -3.493 -4.457 1.236 1.00 96.31 81 VAL A C 1
ATOM 619 O O . VAL A 1 81 ? -4.597 -4.543 0.706 1.00 96.31 81 VAL A O 1
ATOM 622 N N . THR A 1 82 ? -3.107 -5.195 2.269 1.00 96.25 82 THR A N 1
ATOM 623 C CA . THR A 1 82 ? -3.954 -6.180 2.945 1.00 96.25 82 THR A CA 1
ATOM 624 C C . THR A 1 82 ? -4.153 -5.737 4.379 1.00 96.25 82 THR A C 1
ATOM 626 O O . THR A 1 82 ? -3.181 -5.404 5.052 1.0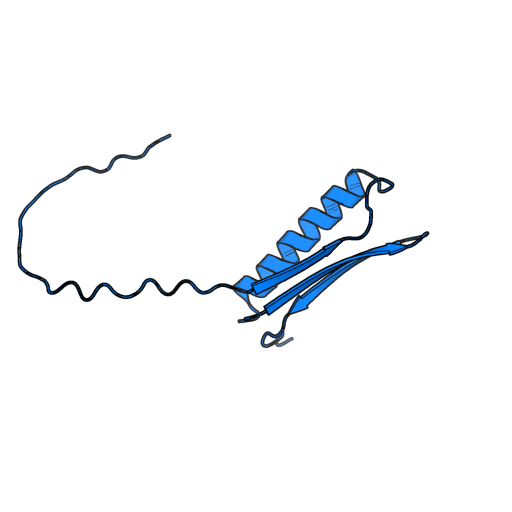0 96.25 82 THR A O 1
ATOM 629 N N . ASP A 1 83 ? -5.381 -5.763 4.871 1.00 95.75 83 ASP A N 1
ATOM 630 C CA . ASP A 1 83 ? -5.708 -5.454 6.258 1.00 95.75 83 ASP A CA 1
ATOM 631 C C . ASP A 1 83 ? -6.522 -6.583 6.900 1.00 95.75 83 ASP A C 1
ATOM 633 O O . ASP A 1 83 ? -7.028 -7.472 6.214 1.00 95.75 83 ASP A O 1
ATOM 637 N N . ASN A 1 84 ? -6.600 -6.577 8.230 1.00 95.44 84 ASN A N 1
ATOM 638 C CA . ASN A 1 84 ? -7.377 -7.543 9.012 1.00 95.44 84 ASN A CA 1
ATOM 639 C C . ASN A 1 84 ? -8.746 -6.997 9.458 1.00 95.44 84 ASN A C 1
ATOM 641 O O . ASN A 1 84 ? -9.294 -7.447 10.467 1.00 95.44 84 ASN A O 1
ATOM 645 N N . GLY A 1 85 ? -9.258 -5.983 8.762 1.00 93.00 85 GLY A N 1
ATOM 646 C CA . GLY A 1 85 ? -10.492 -5.300 9.100 1.00 93.00 85 GLY A CA 1
ATOM 647 C C . GLY A 1 85 ? -11.755 -6.015 8.625 1.00 93.00 85 GLY A C 1
ATOM 648 O O . GLY A 1 85 ? -11.751 -7.168 8.200 1.00 93.00 85 GLY A O 1
ATOM 649 N N . THR A 1 86 ? -12.880 -5.309 8.706 1.00 89.88 86 THR A N 1
ATOM 650 C CA . THR A 1 86 ? -14.222 -5.865 8.470 1.00 89.88 86 THR A CA 1
ATOM 651 C C . THR A 1 86 ? -14.604 -6.009 6.995 1.00 89.88 86 THR A C 1
ATOM 653 O O . THR A 1 86 ? -15.696 -6.488 6.703 1.00 89.88 86 THR A O 1
ATOM 656 N N . GLY A 1 87 ? -13.741 -5.595 6.065 1.00 82.56 87 GLY A N 1
ATOM 657 C CA . GLY A 1 87 ? -14.063 -5.550 4.637 1.00 82.56 87 GLY A CA 1
ATOM 658 C C . GLY A 1 87 ? -15.105 -4.478 4.285 1.00 82.56 87 GLY A C 1
ATOM 659 O O . GLY A 1 87 ? -15.309 -3.522 5.037 1.00 82.56 87 GLY A O 1
ATOM 660 N N . PHE A 1 88 ? -15.746 -4.633 3.123 1.00 79.31 88 PHE A N 1
ATOM 661 C CA . PHE A 1 88 ? -16.755 -3.711 2.588 1.00 79.31 88 PHE A CA 1
ATOM 662 C C . PHE A 1 88 ? -18.078 -4.447 2.350 1.00 79.31 88 PHE A C 1
ATOM 664 O O . PHE A 1 88 ? -18.061 -5.584 1.879 1.00 79.31 88 PHE A O 1
ATOM 671 N N . ASP A 1 89 ? -19.201 -3.784 2.637 1.00 67.19 89 ASP A N 1
ATOM 672 C CA . ASP A 1 89 ? -20.534 -4.229 2.209 1.00 67.19 89 ASP A CA 1
ATOM 673 C C . ASP A 1 89 ? -20.808 -3.623 0.810 1.00 67.19 89 ASP A C 1
ATOM 675 O O . ASP A 1 89 ? -20.659 -2.401 0.670 1.00 67.19 89 ASP A O 1
ATOM 679 N N . PRO A 1 90 ? -21.082 -4.436 -0.230 1.00 56.44 90 PRO A N 1
ATOM 680 C CA . PRO A 1 90 ? -21.204 -3.986 -1.622 1.00 56.44 90 PRO A CA 1
ATOM 681 C C . PRO A 1 90 ? -22.512 -3.252 -1.958 1.00 56.44 90 PRO A C 1
ATOM 683 O O . PRO A 1 90 ? -23.554 -3.520 -1.317 1.00 56.44 90 PRO A O 1
#

Sequence (90 aa):
MSIHKNMSIHEEDEEDSAGEEISVYTKSTIAVADTSGLPELTIQLLFRGCRELLRNVLKHARATEATVTIAVEPAEVTLMVTDNGTGFDP

Organism: NCBI:txid373681

pLDDT: mean 80.94, std 21.99, range [28.17, 98.19]

Foldseek 3Di:
DDDDDDDDDDDDDDPCPVPPPPDQDAAEAEAEDDCVPPDPVVVVVLVVVVVVVVVCCVPPFSFNYKYWYWDDDPVDIDTDIDTPGDDDDD

Radius of gyration: 21.21 Å; chains: 1; bounding box: 37×43×58 Å